Protein AF-A0A3N6Q5V0-F1 (afdb_monomer_lite)

Sequence (65 aa):
MNQIGEIKFCGMKCYSTPECNATCIHEGYEKGICLQNDYGSLECCCQGNLRSNAGSPISSVDLTK

Organism: Brassica cretica (NCBI:txid69181)

Foldseek 3Di:
DPCQADWDDKDAFDPDQVVLQVVLVVQQAPGWGWDQDPVRTTIIIGGHDRRPPPPPVVPDDDPDD

InterPro domains:
  IPR056373 Defensin-like domain [PF24552] (10-47)

Structure (mmCIF, N/CA/C/O backbone):
data_AF-A0A3N6Q5V0-F1
#
_entry.id   AF-A0A3N6Q5V0-F1
#
loop_
_atom_site.group_PDB
_atom_site.id
_atom_site.type_symbol
_atom_site.label_atom_id
_atom_site.label_alt_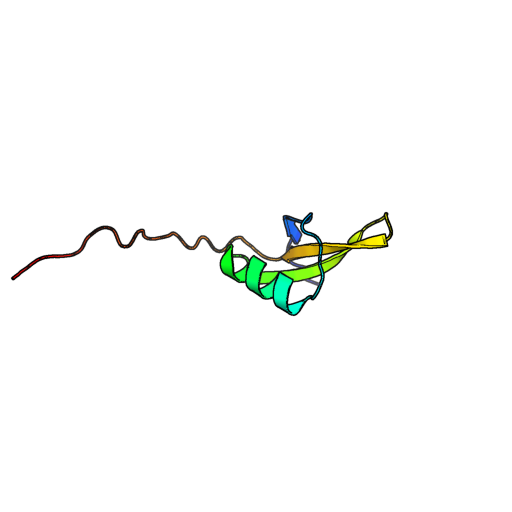id
_atom_site.label_comp_id
_atom_site.label_asym_id
_atom_site.label_entity_id
_atom_site.label_seq_id
_atom_site.pdbx_PDB_ins_code
_atom_site.Cartn_x
_atom_site.Cartn_y
_atom_site.Cartn_z
_atom_site.occupancy
_atom_site.B_iso_or_equiv
_atom_site.auth_seq_id
_atom_site.auth_comp_id
_atom_site.auth_asym_id
_atom_site.auth_atom_id
_atom_site.pdbx_PDB_model_num
ATOM 1 N N . MET A 1 1 ? 10.745 -10.633 16.661 1.00 36.03 1 MET A N 1
ATOM 2 C CA . MET A 1 1 ? 9.482 -11.156 16.102 1.00 36.03 1 MET A CA 1
ATOM 3 C C . MET A 1 1 ? 9.020 -10.145 15.066 1.00 36.03 1 MET A C 1
ATOM 5 O O . MET A 1 1 ? 8.520 -9.098 15.451 1.00 36.03 1 MET A O 1
ATOM 9 N N . ASN A 1 2 ? 9.301 -10.372 13.780 1.00 41.41 2 ASN A N 1
ATOM 10 C CA . ASN A 1 2 ? 8.853 -9.456 12.731 1.00 41.41 2 ASN A CA 1
ATOM 11 C C . ASN A 1 2 ? 7.345 -9.639 12.578 1.00 41.41 2 ASN A C 1
ATOM 13 O O . ASN A 1 2 ? 6.902 -10.571 11.915 1.00 41.41 2 ASN A O 1
ATOM 17 N N . GLN A 1 3 ? 6.566 -8.772 13.225 1.00 45.81 3 GLN A N 1
ATOM 18 C CA . GLN A 1 3 ? 5.142 -8.606 12.956 1.00 45.81 3 GLN A CA 1
ATOM 19 C C . GLN A 1 3 ? 4.994 -7.999 11.555 1.00 45.81 3 GLN A C 1
ATOM 21 O O . GLN A 1 3 ? 4.689 -6.822 11.389 1.00 45.81 3 GLN A O 1
ATOM 26 N N . ILE A 1 4 ? 5.255 -8.799 10.523 1.00 55.88 4 ILE A N 1
ATOM 27 C CA . ILE A 1 4 ? 4.602 -8.605 9.233 1.00 55.88 4 ILE A CA 1
ATOM 28 C C . ILE A 1 4 ? 3.128 -8.824 9.553 1.00 55.88 4 ILE A C 1
ATOM 30 O O . ILE A 1 4 ? 2.691 -9.965 9.681 1.00 55.88 4 ILE A O 1
ATOM 34 N N . GLY A 1 5 ? 2.409 -7.731 9.833 1.00 59.03 5 GLY A N 1
ATOM 35 C CA . GLY A 1 5 ? 0.968 -7.778 10.052 1.00 59.03 5 GLY A CA 1
ATOM 36 C C . GLY A 1 5 ? 0.340 -8.597 8.932 1.00 59.03 5 GLY A C 1
ATOM 37 O O . GLY A 1 5 ? 0.844 -8.593 7.804 1.00 59.03 5 GLY A O 1
ATOM 38 N N . GLU A 1 6 ? -0.701 -9.360 9.236 1.00 69.69 6 GLU A N 1
ATOM 39 C CA . GLU A 1 6 ? -1.313 -10.196 8.214 1.00 69.69 6 GLU A CA 1
ATOM 40 C C . GLU A 1 6 ? -1.672 -9.330 7.006 1.00 69.69 6 GLU A C 1
ATOM 42 O O . GLU A 1 6 ? -2.336 -8.296 7.130 1.00 69.69 6 GLU A O 1
ATOM 47 N N . ILE A 1 7 ? -1.144 -9.716 5.848 1.00 73.44 7 ILE A N 1
ATOM 48 C CA . ILE A 1 7 ? -1.487 -9.066 4.597 1.00 73.44 7 ILE A CA 1
ATOM 49 C C . ILE A 1 7 ? -2.888 -9.552 4.253 1.00 73.44 7 ILE A C 1
ATOM 51 O O . ILE A 1 7 ? -3.126 -10.752 4.106 1.00 73.44 7 ILE A O 1
ATOM 55 N N . LYS A 1 8 ? -3.828 -8.620 4.197 1.00 68.56 8 LYS A N 1
ATOM 56 C CA . LYS A 1 8 ? -5.231 -8.862 3.901 1.00 68.56 8 LYS A CA 1
ATOM 57 C C . LYS A 1 8 ? -5.567 -8.066 2.648 1.00 68.56 8 LYS A C 1
ATOM 59 O O . LYS A 1 8 ? -5.214 -6.902 2.546 1.00 68.56 8 LYS A O 1
ATOM 64 N N . PHE A 1 9 ? -6.259 -8.698 1.705 1.00 74.06 9 PHE A N 1
ATOM 65 C CA . PHE A 1 9 ? -6.714 -8.058 0.469 1.00 74.06 9 PHE A CA 1
ATOM 66 C C . PHE A 1 9 ? -5.569 -7.600 -0.462 1.00 74.06 9 PHE A C 1
ATOM 68 O O . PHE A 1 9 ? -5.129 -6.452 -0.441 1.00 74.06 9 PHE A O 1
ATOM 75 N N . CYS A 1 10 ? -5.103 -8.533 -1.297 1.00 81.75 10 CYS A N 1
ATOM 76 C CA . CYS A 1 10 ? -4.199 -8.290 -2.424 1.00 81.75 10 CYS A CA 1
ATOM 77 C C . CYS A 1 10 ? -4.941 -8.567 -3.733 1.00 81.75 10 CYS A C 1
ATOM 79 O O . CYS A 1 10 ? -5.713 -9.523 -3.798 1.00 81.75 10 CYS A O 1
ATOM 81 N N . GLY A 1 11 ? -4.694 -7.766 -4.767 1.00 78.06 11 GLY A N 1
ATOM 82 C CA . GLY A 1 11 ? -5.277 -7.990 -6.100 1.00 78.06 11 GLY A CA 1
ATOM 83 C C . GLY A 1 11 ? -5.621 -6.715 -6.867 1.00 78.06 11 GLY A C 1
ATOM 84 O O . GLY A 1 11 ? -6.022 -6.768 -8.027 1.00 78.06 11 GLY A O 1
ATOM 85 N N . MET A 1 12 ? -5.470 -5.546 -6.239 1.00 82.75 12 MET A N 1
ATOM 86 C CA . MET A 1 12 ? -5.548 -4.272 -6.951 1.00 82.75 12 MET A CA 1
ATOM 87 C C . MET A 1 12 ? -4.211 -3.976 -7.620 1.00 82.75 12 MET A C 1
ATOM 89 O O . MET A 1 12 ? -3.160 -4.180 -7.024 1.00 82.75 12 MET A O 1
ATOM 93 N N . LYS A 1 13 ? -4.223 -3.445 -8.843 1.00 86.31 13 LYS A N 1
ATOM 94 C CA . LYS A 1 13 ? -2.984 -3.061 -9.527 1.00 86.31 13 LYS A CA 1
ATOM 95 C C . LYS A 1 13 ? -2.314 -1.905 -8.781 1.00 86.31 13 LYS A C 1
ATOM 97 O O . LYS A 1 13 ? -2.947 -0.879 -8.542 1.00 86.31 13 LYS A O 1
ATOM 102 N N . CYS A 1 14 ? -1.046 -2.066 -8.412 1.00 88.00 14 CYS A N 1
ATOM 103 C CA . CYS A 1 14 ? -0.299 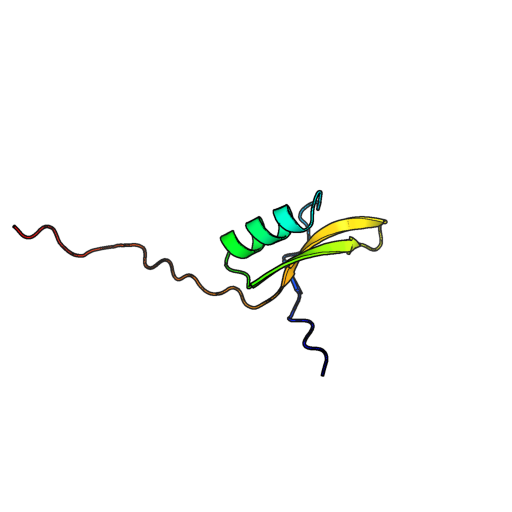-1.033 -7.703 1.00 88.00 14 CYS A CA 1
ATOM 104 C C . CYS A 1 14 ? 0.474 -0.160 -8.688 1.00 88.00 14 CYS A C 1
ATOM 106 O O . CYS A 1 14 ? 1.386 -0.640 -9.359 1.00 88.00 14 CYS A O 1
ATOM 108 N N . TYR A 1 15 ? 0.134 1.125 -8.743 1.00 84.62 15 TYR A N 1
ATOM 109 C CA . TYR A 1 15 ? 0.900 2.124 -9.496 1.00 84.62 15 TYR A CA 1
ATOM 110 C C . TYR A 1 15 ? 1.877 2.881 -8.594 1.00 84.62 15 TYR A C 1
ATOM 112 O O . TYR A 1 15 ? 2.995 3.181 -9.004 1.00 84.62 15 TYR A O 1
ATOM 120 N N . SER A 1 16 ? 1.474 3.134 -7.346 1.00 88.25 16 SER A N 1
ATOM 121 C CA . SER A 1 16 ? 2.281 3.826 -6.350 1.00 88.25 16 SER A CA 1
ATOM 122 C C . SER A 1 16 ? 1.915 3.362 -4.940 1.00 88.25 16 SER A C 1
ATOM 124 O O . SER A 1 16 ? 0.738 3.292 -4.576 1.00 88.25 16 SER A O 1
ATOM 126 N N . THR A 1 17 ? 2.923 3.069 -4.115 1.00 88.31 17 THR A N 1
ATOM 127 C CA . THR A 1 17 ? 2.745 2.699 -2.700 1.00 88.31 17 THR A CA 1
ATOM 128 C C . THR A 1 17 ? 1.922 3.718 -1.901 1.00 88.31 17 THR A C 1
ATOM 130 O O . THR A 1 17 ? 1.037 3.283 -1.169 1.00 88.31 17 THR A O 1
ATOM 133 N N . PRO A 1 18 ? 2.137 5.048 -2.007 1.00 89.94 18 PRO A N 1
ATOM 134 C CA . PRO A 1 18 ? 1.307 6.023 -1.296 1.00 89.94 18 PRO A CA 1
ATOM 135 C C . PRO A 1 18 ? -0.174 5.979 -1.693 1.00 89.94 18 PRO A C 1
ATOM 137 O O . PRO A 1 18 ? -1.025 6.116 -0.817 1.00 89.94 18 PRO A O 1
ATOM 140 N N . GLU A 1 19 ? -0.492 5.747 -2.969 1.00 89.50 19 GLU A N 1
ATOM 141 C CA . GLU A 1 19 ? -1.883 5.614 -3.428 1.00 89.50 19 GLU A CA 1
ATOM 142 C C . GLU A 1 19 ? -2.525 4.351 -2.848 1.00 89.50 1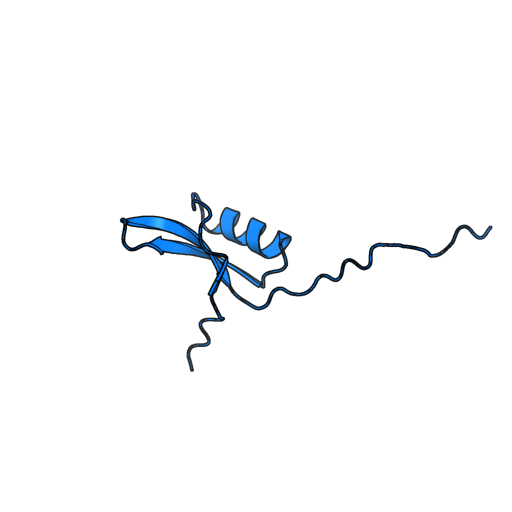9 GLU A C 1
ATOM 144 O O . GLU A 1 19 ? -3.590 4.419 -2.240 1.00 89.50 19 GLU A O 1
ATOM 149 N N . CYS A 1 20 ? -1.820 3.218 -2.933 1.00 90.00 20 CYS A N 1
ATOM 150 C CA . CYS A 1 20 ? -2.235 1.964 -2.308 1.00 90.00 20 CYS A CA 1
ATOM 151 C C . CYS A 1 20 ? -2.479 2.124 -0.801 1.00 90.00 20 CYS A C 1
ATOM 153 O O . CYS A 1 20 ? -3.487 1.665 -0.266 1.00 90.00 20 CYS A O 1
ATOM 155 N N . ASN A 1 21 ? -1.577 2.825 -0.113 1.00 89.94 21 ASN A N 1
ATOM 156 C CA . ASN A 1 21 ? -1.699 3.099 1.308 1.00 89.94 21 ASN A CA 1
ATOM 157 C C . ASN A 1 21 ? -2.940 3.935 1.634 1.00 89.94 21 ASN A C 1
ATOM 159 O O . ASN A 1 21 ? -3.669 3.592 2.560 1.00 89.94 21 ASN A O 1
ATOM 163 N N . ALA A 1 22 ? -3.208 4.988 0.861 1.00 89.44 22 ALA A N 1
ATOM 164 C CA . ALA A 1 22 ? -4.393 5.818 1.045 1.00 89.44 22 ALA A CA 1
ATOM 165 C C . ALA A 1 22 ? -5.693 5.025 0.831 1.00 89.44 22 ALA A C 1
ATOM 167 O O . ALA A 1 22 ? -6.622 5.167 1.623 1.00 89.44 22 ALA A O 1
ATOM 168 N N . THR A 1 23 ? -5.756 4.159 -0.186 1.00 87.19 23 THR A N 1
ATOM 169 C CA . THR A 1 23 ? -6.910 3.276 -0.419 1.00 87.19 23 THR A CA 1
ATOM 170 C C . THR A 1 23 ? -7.106 2.299 0.735 1.00 87.19 23 THR A C 1
ATOM 172 O O . THR A 1 23 ? -8.199 2.218 1.283 1.00 87.19 23 THR A O 1
ATOM 175 N N . CYS A 1 24 ? -6.051 1.604 1.162 1.00 88.44 24 CYS A N 1
ATOM 176 C CA . CYS A 1 24 ? -6.138 0.659 2.273 1.00 88.44 24 CYS A CA 1
ATOM 177 C C . CYS A 1 24 ? -6.583 1.336 3.576 1.00 88.44 24 CYS A C 1
ATOM 179 O O . CYS A 1 24 ? -7.420 0.791 4.288 1.00 88.44 24 CYS A O 1
ATOM 181 N N . ILE A 1 25 ? -6.078 2.538 3.871 1.00 87.75 25 ILE A N 1
ATOM 182 C CA . ILE A 1 25 ? -6.506 3.311 5.044 1.00 87.75 25 ILE A CA 1
ATOM 183 C C . ILE A 1 25 ? -7.977 3.734 4.927 1.00 87.75 25 ILE A C 1
ATOM 185 O O . ILE A 1 25 ? -8.704 3.638 5.914 1.00 87.75 25 ILE A O 1
ATOM 189 N N . HIS A 1 26 ? -8.433 4.163 3.744 1.00 86.56 26 HIS A N 1
ATOM 190 C CA . HIS A 1 26 ? -9.846 4.490 3.508 1.00 86.56 26 HIS A CA 1
ATOM 191 C C . HIS A 1 26 ? -10.776 3.291 3.714 1.00 86.56 26 HIS A C 1
ATOM 193 O O . HIS A 1 26 ? -11.841 3.450 4.300 1.00 86.56 26 HIS A O 1
ATOM 199 N N . GLU A 1 27 ? -10.357 2.100 3.290 1.00 84.12 27 GLU A N 1
ATOM 200 C CA . GLU A 1 27 ? -11.102 0.853 3.502 1.00 84.12 27 GLU A CA 1
ATOM 201 C C . GLU A 1 27 ? -11.091 0.400 4.974 1.00 84.12 27 GLU A C 1
ATOM 203 O O . GLU A 1 27 ? -11.871 -0.462 5.363 1.00 84.12 27 GLU A O 1
ATOM 208 N N . GLY A 1 28 ? -10.232 0.986 5.815 1.00 84.31 28 GLY A N 1
ATOM 209 C CA . GLY A 1 28 ? -10.142 0.691 7.245 1.00 84.31 28 GLY A CA 1
ATOM 210 C C . GLY A 1 28 ? -8.941 -0.166 7.643 1.00 84.31 28 GLY A C 1
ATOM 211 O O . GLY A 1 28 ? -8.832 -0.552 8.801 1.00 84.31 28 GLY A O 1
ATOM 212 N N . TYR A 1 29 ? -8.011 -0.461 6.742 1.00 86.56 29 TYR A N 1
ATOM 213 C CA . TYR A 1 29 ? -6.762 -1.143 7.087 1.00 86.56 29 TYR A CA 1
ATOM 214 C C 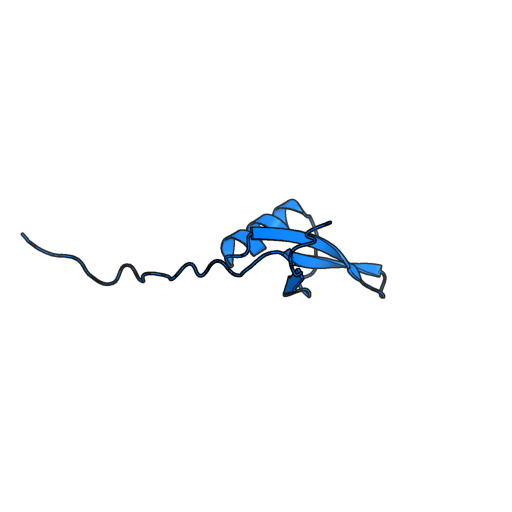. TYR A 1 29 ? -5.731 -0.179 7.691 1.00 86.56 29 TYR A C 1
ATOM 216 O O . TYR A 1 29 ? -5.858 1.043 7.628 1.00 86.56 29 TYR A O 1
ATOM 224 N N . GLU A 1 30 ? -4.677 -0.728 8.293 1.00 87.19 30 GLU A N 1
ATOM 225 C CA . GLU A 1 30 ? -3.645 0.077 8.958 1.00 87.19 30 GLU A CA 1
ATOM 226 C C . GLU A 1 30 ? -2.671 0.710 7.959 1.00 87.19 30 GLU A C 1
ATOM 228 O O . GLU A 1 30 ? -2.200 1.827 8.178 1.00 87.19 30 GLU A O 1
ATOM 233 N N . LYS A 1 31 ? -2.365 0.004 6.865 1.00 86.75 31 LYS A N 1
ATOM 234 C CA . LYS A 1 31 ? -1.535 0.507 5.763 1.00 86.75 31 LYS A CA 1
ATOM 235 C C . LYS A 1 31 ? -1.735 -0.296 4.481 1.00 86.75 31 LYS A C 1
ATOM 237 O O . LYS A 1 31 ? -2.247 -1.412 4.514 1.00 86.75 31 LYS A O 1
ATOM 242 N N . GLY A 1 32 ? -1.261 0.247 3.366 1.00 90.00 32 GLY A N 1
ATOM 243 C CA . GLY A 1 32 ? -1.179 -0.435 2.072 1.00 90.00 32 GLY A CA 1
ATOM 244 C C . GLY A 1 32 ? 0.248 -0.465 1.541 1.00 90.00 32 GLY A C 1
ATOM 245 O O . GLY A 1 32 ? 0.998 0.499 1.697 1.00 90.00 32 GLY A O 1
ATOM 246 N N . ILE A 1 33 ? 0.635 -1.584 0.933 1.00 90.50 33 ILE A N 1
ATOM 247 C CA . ILE A 1 33 ? 1.960 -1.793 0.347 1.00 90.50 33 ILE A CA 1
ATOM 248 C C . ILE A 1 33 ? 1.838 -2.345 -1.075 1.00 90.50 33 ILE A C 1
ATOM 250 O O . ILE A 1 33 ? 0.978 -3.179 -1.343 1.00 90.50 33 ILE A O 1
ATOM 254 N N . CYS A 1 34 ? 2.714 -1.910 -1.983 1.00 91.06 34 CYS A N 1
ATOM 255 C CA . CYS A 1 34 ? 2.871 -2.581 -3.271 1.00 91.06 34 CYS A CA 1
ATOM 256 C C . CYS A 1 34 ? 3.789 -3.792 -3.102 1.00 91.06 34 CYS A C 1
ATOM 258 O O . CYS A 1 34 ? 4.934 -3.641 -2.672 1.00 91.06 34 CYS A O 1
ATOM 260 N N . LEU A 1 35 ? 3.310 -4.973 -3.474 1.00 88.88 35 LEU A N 1
ATOM 261 C CA . LEU A 1 35 ? 4.092 -6.200 -3.532 1.00 88.88 35 LEU A CA 1
ATOM 262 C C . LEU A 1 35 ? 4.123 -6.734 -4.954 1.00 88.88 35 LEU A C 1
ATOM 264 O O . LEU A 1 35 ? 3.140 -6.652 -5.681 1.00 88.88 35 LEU A O 1
ATOM 268 N N . GLN A 1 36 ? 5.267 -7.276 -5.356 1.00 88.12 36 GLN A N 1
ATOM 269 C CA . GLN A 1 36 ? 5.376 -7.970 -6.630 1.00 88.12 36 GLN A CA 1
ATOM 270 C C . GLN A 1 36 ? 4.830 -9.390 -6.480 1.00 88.12 36 GLN A C 1
ATOM 272 O O . GLN A 1 36 ? 5.195 -10.092 -5.537 1.00 88.12 36 GLN A O 1
ATOM 277 N N . ASN A 1 37 ? 3.965 -9.799 -7.402 1.00 83.56 37 ASN A N 1
ATOM 278 C CA . ASN A 1 37 ? 3.460 -11.164 -7.477 1.00 83.56 37 ASN A CA 1
ATOM 279 C C . ASN A 1 37 ? 4.385 -12.081 -8.295 1.00 83.56 37 ASN A C 1
ATOM 281 O O . ASN A 1 37 ? 5.308 -11.612 -8.964 1.00 83.56 37 ASN A O 1
ATOM 285 N N . ASP A 1 38 ? 4.105 -13.387 -8.294 1.00 85.50 38 ASP A N 1
ATOM 286 C CA . ASP A 1 38 ? 4.866 -14.396 -9.052 1.00 85.50 38 ASP A CA 1
ATOM 287 C C . ASP A 1 38 ? 4.905 -14.142 -10.571 1.00 85.50 38 ASP A C 1
ATOM 289 O O . ASP A 1 38 ? 5.790 -14.633 -11.268 1.00 85.50 38 ASP A O 1
ATOM 293 N N . TYR A 1 39 ? 3.976 -13.337 -11.093 1.00 85.62 39 TYR A N 1
ATOM 294 C CA . TYR A 1 39 ? 3.910 -12.941 -12.502 1.00 85.62 39 TYR A CA 1
ATOM 295 C C . TYR A 1 39 ? 4.698 -11.652 -12.805 1.00 85.62 39 TYR A C 1
ATOM 297 O O . TYR A 1 39 ? 4.650 -11.145 -13.926 1.00 85.62 39 TYR A O 1
ATOM 305 N N . GLY A 1 40 ? 5.402 -11.087 -11.818 1.00 84.50 40 GLY A N 1
ATOM 306 C CA . GLY A 1 40 ? 6.201 -9.867 -11.952 1.00 84.50 40 GLY A CA 1
ATOM 307 C C . GLY A 1 40 ? 5.399 -8.560 -11.911 1.00 84.50 40 GLY A C 1
ATOM 308 O O . GLY A 1 40 ? 5.982 -7.485 -12.059 1.00 84.50 40 GLY A O 1
ATOM 309 N N . SER A 1 41 ? 4.086 -8.621 -11.686 1.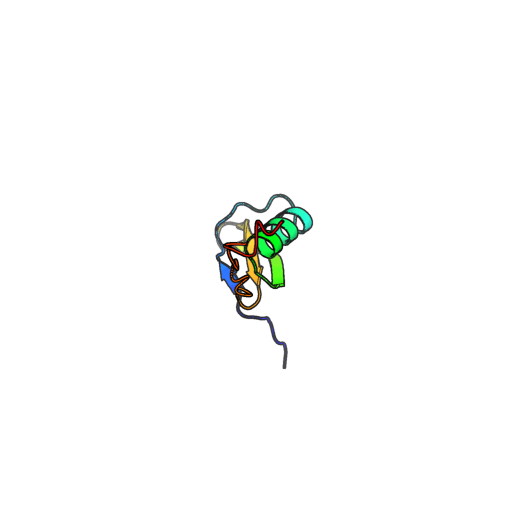00 86.06 41 SER A N 1
ATOM 310 C CA . SER A 1 41 ? 3.213 -7.447 -11.577 1.00 86.06 41 SER A CA 1
ATOM 311 C C . SER A 1 41 ? 3.180 -6.909 -10.148 1.00 86.06 41 SER A C 1
ATOM 313 O O . SER A 1 41 ? 3.193 -7.680 -9.192 1.00 86.06 41 SER A O 1
ATOM 315 N N . LEU A 1 42 ? 3.118 -5.583 -9.997 1.00 89.56 42 LEU A N 1
ATOM 316 C CA . LEU A 1 42 ? 2.926 -4.944 -8.694 1.00 89.56 42 LEU A CA 1
ATOM 317 C C . LEU A 1 42 ? 1.441 -4.912 -8.328 1.00 89.56 42 LEU A C 1
ATOM 319 O O . LEU A 1 42 ? 0.618 -4.345 -9.051 1.00 89.56 42 LEU A O 1
ATOM 323 N N . GLU A 1 43 ? 1.121 -5.469 -7.169 1.00 91.50 43 GLU A N 1
ATOM 324 C CA . GLU A 1 43 ? -0.216 -5.523 -6.596 1.00 91.50 43 GLU A CA 1
ATOM 325 C C . GLU A 1 43 ? -0.246 -4.801 -5.249 1.00 91.50 43 GLU A C 1
ATOM 327 O O . GLU A 1 43 ? 0.665 -4.903 -4.430 1.00 91.50 43 GLU A O 1
ATOM 332 N N . CYS A 1 44 ? -1.287 -4.005 -5.050 1.00 90.19 44 CYS A N 1
ATOM 333 C CA . CYS A 1 44 ? -1.572 -3.338 -3.801 1.00 90.19 44 CYS A CA 1
ATOM 334 C C . CYS A 1 44 ? -2.159 -4.358 -2.831 1.00 90.19 44 CYS A C 1
ATOM 336 O O . CYS A 1 44 ? -3.123 -5.058 -3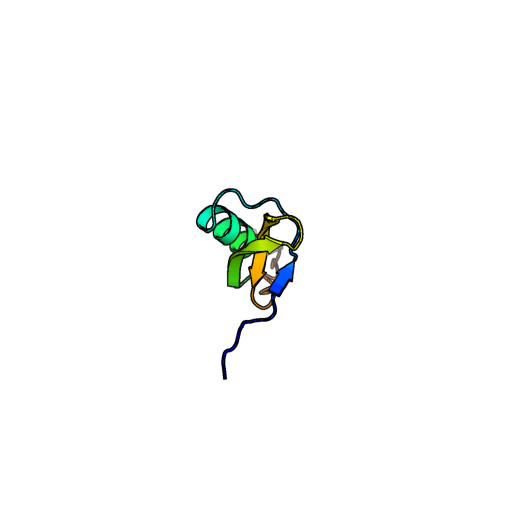.150 1.00 90.19 44 CYS A O 1
ATOM 338 N N . CYS A 1 45 ? -1.556 -4.406 -1.654 1.00 89.50 45 CYS A N 1
ATOM 339 C CA . CYS A 1 45 ? -1.857 -5.322 -0.580 1.00 89.50 45 CYS A CA 1
ATOM 340 C C . CYS A 1 45 ? -2.076 -4.521 0.700 1.00 89.50 45 CYS A C 1
ATOM 342 O O . CYS A 1 45 ? -1.170 -3.809 1.149 1.00 89.50 45 CYS A O 1
ATOM 344 N N . CYS A 1 46 ? -3.252 -4.641 1.306 1.00 89.06 46 CYS A N 1
ATOM 345 C CA . CYS A 1 46 ? -3.496 -4.010 2.595 1.00 89.06 46 CYS A CA 1
ATOM 346 C C . CYS A 1 46 ? -2.887 -4.851 3.726 1.00 89.06 46 CYS A C 1
ATOM 348 O O . CYS A 1 46 ? -2.807 -6.075 3.663 1.00 89.06 46 CYS A O 1
ATOM 350 N N . GLN A 1 47 ? -2.380 -4.199 4.765 1.00 86.44 47 GLN A N 1
ATOM 351 C CA . GLN A 1 47 ? -1.832 -4.862 5.942 1.00 86.44 47 GLN A CA 1
ATOM 352 C C . GLN A 1 47 ? -2.500 -4.315 7.194 1.00 86.44 47 GLN A C 1
ATOM 354 O O . GLN A 1 47 ? -2.734 -3.110 7.321 1.00 86.44 47 GLN A O 1
ATOM 359 N N . GLY A 1 48 ? -2.730 -5.225 8.133 1.00 80.81 48 GLY A N 1
ATOM 360 C CA . GLY A 1 48 ? -3.321 -4.918 9.421 1.00 80.81 48 GLY A CA 1
ATOM 361 C C . GLY A 1 48 ? -4.731 -5.460 9.535 1.00 80.81 48 GLY A C 1
ATOM 362 O O . GLY A 1 48 ? -5.300 -6.005 8.585 1.00 80.81 48 GLY A O 1
ATOM 363 N N . ASN A 1 49 ? -5.295 -5.318 10.725 1.00 75.88 49 ASN A N 1
ATOM 364 C CA . ASN A 1 49 ? -6.705 -5.623 10.890 1.00 75.88 49 ASN A CA 1
ATOM 365 C C . ASN A 1 49 ? -7.517 -4.568 10.149 1.00 75.88 49 ASN A C 1
ATOM 367 O O . ASN A 1 49 ? -7.167 -3.386 10.181 1.00 75.88 49 ASN A O 1
ATOM 371 N N . LEU A 1 50 ? -8.613 -4.995 9.518 1.00 71.31 50 LEU A N 1
ATOM 372 C CA . LEU A 1 50 ? -9.677 -4.071 9.165 1.00 71.31 50 LEU A CA 1
ATOM 373 C C . LEU A 1 50 ? -10.097 -3.450 10.494 1.00 71.31 50 LEU A C 1
ATOM 375 O O . LEU A 1 50 ? -10.777 -4.086 11.303 1.00 71.31 50 LEU A O 1
ATOM 379 N N . ARG A 1 51 ? -9.615 -2.239 10.778 1.00 66.75 51 ARG A N 1
ATOM 380 C CA . ARG A 1 51 ? -10.225 -1.403 11.789 1.00 66.75 51 ARG A CA 1
ATOM 381 C C . ARG A 1 51 ? -11.624 -1.277 11.254 1.00 66.75 51 ARG A C 1
ATOM 383 O O . ARG A 1 51 ? -11.854 -0.577 10.272 1.00 66.75 51 ARG A O 1
ATOM 390 N N . SER A 1 52 ? -12.538 -2.000 11.881 1.00 55.38 52 SER A N 1
ATOM 391 C CA . SER A 1 52 ? -13.935 -1.662 11.858 1.00 55.38 52 SER A CA 1
ATOM 392 C C . SER A 1 52 ? -13.980 -0.214 12.335 1.00 55.38 52 SER A C 1
ATOM 394 O O . SER A 1 52 ? -14.227 0.076 13.501 1.00 55.38 52 SER A O 1
ATOM 396 N N . ASN A 1 53 ? -13.801 0.729 11.414 1.00 51.03 53 ASN A N 1
ATOM 397 C CA . ASN A 1 53 ? -14.776 1.770 11.299 1.00 51.03 53 ASN A CA 1
ATOM 398 C C . ASN A 1 53 ? -16.071 0.987 11.061 1.00 51.03 53 ASN A C 1
ATOM 400 O O . ASN A 1 53 ? -16.541 0.785 9.948 1.00 51.03 53 ASN A O 1
ATOM 404 N N . ALA A 1 54 ? -16.649 0.519 12.172 1.00 49.44 54 ALA A N 1
ATOM 405 C CA . ALA A 1 54 ? -17.974 0.949 12.487 1.00 49.44 54 ALA A CA 1
ATOM 406 C C . ALA A 1 54 ? -18.035 2.395 11.990 1.00 49.44 54 ALA A C 1
ATOM 408 O O . ALA A 1 54 ? -17.692 3.339 12.697 1.00 49.44 54 ALA A O 1
ATOM 409 N N . GLY A 1 55 ? -18.508 2.550 10.755 1.00 46.28 55 GLY A N 1
ATOM 410 C CA . GLY A 1 55 ? -19.703 3.330 10.638 1.00 46.28 55 GLY A CA 1
ATOM 411 C C . GLY A 1 55 ? -20.558 2.931 11.840 1.00 46.28 55 GLY A C 1
ATOM 412 O O . GLY A 1 55 ? -21.298 1.961 11.802 1.00 46.28 55 GLY A O 1
ATOM 413 N N . SER A 1 56 ? -20.417 3.674 12.935 1.00 45.41 56 SER A N 1
ATOM 414 C CA . SER A 1 56 ? -21.555 4.475 13.295 1.00 45.41 56 SER A CA 1
ATOM 415 C C . SER A 1 56 ? -22.002 5.075 11.964 1.00 45.41 56 SER A C 1
ATOM 417 O O . SER A 1 56 ? -21.346 6.001 11.475 1.00 45.41 56 SER A O 1
ATOM 419 N N . PRO A 1 57 ? -23.061 4.554 11.306 1.00 48.75 57 PRO A N 1
ATOM 420 C CA . PRO A 1 57 ? -23.883 5.517 10.620 1.00 48.75 57 PRO A CA 1
ATOM 421 C C . PRO A 1 57 ? -24.075 6.608 11.668 1.00 48.75 57 PRO A C 1
ATOM 423 O O . PRO A 1 57 ? -24.338 6.316 12.841 1.00 48.75 57 PRO A O 1
ATOM 426 N N . ILE A 1 58 ? -23.836 7.854 11.301 1.00 55.03 58 ILE A N 1
ATOM 427 C CA . ILE A 1 58 ? -24.338 8.956 12.101 1.00 55.03 58 ILE A CA 1
ATOM 428 C C . ILE A 1 58 ? -25.863 8.837 11.963 1.00 55.03 58 ILE A C 1
ATOM 430 O O . ILE A 1 58 ? -26.487 9.506 11.153 1.00 55.03 58 ILE A O 1
ATOM 434 N N . SER A 1 59 ? -26.450 7.853 12.637 1.00 52.84 59 SER A N 1
ATOM 435 C CA . SER A 1 59 ? -27.868 7.624 12.735 1.00 52.84 59 SER A CA 1
ATOM 436 C C . SER A 1 59 ? -28.210 8.055 14.140 1.00 52.84 59 SER A C 1
ATOM 438 O O . SER A 1 59 ? -28.006 7.325 15.106 1.00 52.84 59 SER A O 1
ATOM 440 N N . SER A 1 60 ? -28.736 9.274 14.168 1.00 62.72 60 SER A N 1
ATOM 441 C CA . SER A 1 60 ? -29.604 9.813 15.204 1.00 62.72 60 SER A CA 1
ATOM 442 C C . SER A 1 60 ? -28.924 10.251 16.496 1.00 62.72 60 SER A C 1
ATOM 444 O O . SER A 1 60 ? -28.691 9.446 17.386 1.00 62.72 60 SER A O 1
ATOM 446 N N . VAL A 1 61 ? -28.703 11.563 16.602 1.00 54.00 61 VAL A N 1
ATOM 447 C CA . VAL A 1 61 ? -29.250 12.470 17.635 1.00 54.00 61 VAL A CA 1
ATOM 448 C C . VAL A 1 61 ? -29.023 13.901 17.102 1.00 54.00 61 VAL A C 1
ATOM 450 O O . VAL A 1 61 ? -27.945 14.187 16.602 1.00 54.00 61 VAL A O 1
ATOM 453 N N . ASP A 1 62 ? -29.926 14.873 17.099 1.00 46.38 62 ASP A N 1
ATOM 454 C CA . ASP A 1 62 ? -31.282 15.005 17.612 1.00 46.38 62 ASP A CA 1
ATOM 455 C C . ASP A 1 62 ? -31.788 16.372 17.096 1.00 46.38 62 ASP A C 1
ATOM 457 O O . ASP A 1 62 ? -31.135 17.398 17.299 1.00 46.38 62 ASP A O 1
ATOM 461 N N . LEU A 1 63 ? -32.912 16.395 16.372 1.00 52.06 63 LEU A N 1
ATOM 462 C CA . LEU A 1 63 ? -33.641 17.629 16.071 1.00 52.06 63 LEU A CA 1
ATOM 463 C C . LEU A 1 63 ? -34.416 18.009 17.337 1.00 52.06 63 LEU A C 1
ATOM 465 O O . LEU A 1 63 ? -35.620 17.789 17.413 1.00 52.06 63 LEU A O 1
ATOM 469 N N . THR A 1 64 ? -33.728 18.582 18.321 1.00 56.44 64 THR A N 1
ATOM 470 C CA . THR A 1 64 ? -34.381 19.305 19.417 1.00 56.44 64 THR A CA 1
ATOM 471 C C . THR A 1 64 ? -33.802 20.706 19.490 1.00 56.44 64 THR A C 1
ATOM 473 O O . THR A 1 64 ? -32.799 20.950 20.158 1.00 56.44 64 THR A O 1
ATOM 476 N N . LYS A 1 65 ? -34.434 21.647 18.788 1.00 49.03 65 LYS A N 1
ATOM 477 C CA . LYS A 1 65 ? -35.345 22.644 19.376 1.00 49.03 65 LYS A CA 1
ATOM 478 C C . LYS A 1 65 ? -35.617 23.779 18.390 1.00 49.03 65 LYS A C 1
ATOM 480 O O . LYS A 1 65 ? -34.651 24.255 17.759 1.00 49.03 65 LYS A O 1
#

pLDDT: mean 74.76, std 16.72, range [36.03, 91.5]

Secondary structure (DSSP, 8-state):
----PPEEEEEEEPS-HHHHHHHHHHHT-SEEEEEE-TTS-EEEEEES-----------------

Radius of gyration: 16.28 Å; chains: 1; bounding box: 45×37×32 Å